Protein AF-A0A7X7W0U5-F1 (afdb_monomer)

Nearest PDB structures (foldseek):
  6jx6-assembly1_A  TM=2.818E-01  e=4.956E+00  Homo sapiens
  4tx5-assembly1_B  TM=3.034E-01  e=8.571E+00  Homo sapiens

Structure (mmCIF, N/CA/C/O backbone):
data_AF-A0A7X7W0U5-F1
#
_entry.id   AF-A0A7X7W0U5-F1
#
loop_
_atom_site.group_PDB
_atom_site.id
_atom_site.type_symbol
_atom_site.label_atom_id
_atom_site.label_alt_id
_atom_site.label_comp_id
_atom_site.label_asym_id
_atom_site.label_entity_id
_atom_site.label_seq_id
_atom_site.pdbx_PDB_ins_code
_atom_site.Cartn_x
_atom_site.Cartn_y
_atom_site.Cartn_z
_atom_site.occupancy
_atom_site.B_iso_or_equiv
_atom_site.auth_seq_id
_atom_site.auth_comp_id
_atom_site.auth_asym_id
_atom_site.auth_atom_id
_atom_site.pdbx_PDB_model_num
ATOM 1 N N . MET A 1 1 ? 9.378 -12.355 -33.499 1.00 47.34 1 MET A N 1
ATOM 2 C CA . MET A 1 1 ? 9.925 -11.064 -33.976 1.00 47.34 1 MET A CA 1
ATOM 3 C C . MET A 1 1 ? 11.230 -10.801 -33.246 1.00 47.34 1 MET A C 1
ATOM 5 O O . MET A 1 1 ? 11.267 -11.001 -32.040 1.00 47.34 1 MET A O 1
ATOM 9 N N . ILE A 1 2 ? 12.295 -10.398 -33.943 1.00 50.97 2 ILE A N 1
ATOM 10 C CA . ILE A 1 2 ? 13.496 -9.878 -33.275 1.00 50.97 2 ILE A CA 1
ATOM 11 C C . ILE A 1 2 ? 13.100 -8.538 -32.655 1.00 50.97 2 ILE A C 1
ATOM 13 O O . ILE A 1 2 ? 12.833 -7.578 -33.373 1.00 50.97 2 ILE A O 1
ATOM 17 N N . LEU A 1 3 ? 12.985 -8.501 -31.328 1.00 61.19 3 LEU A N 1
ATOM 18 C CA . LEU A 1 3 ? 12.80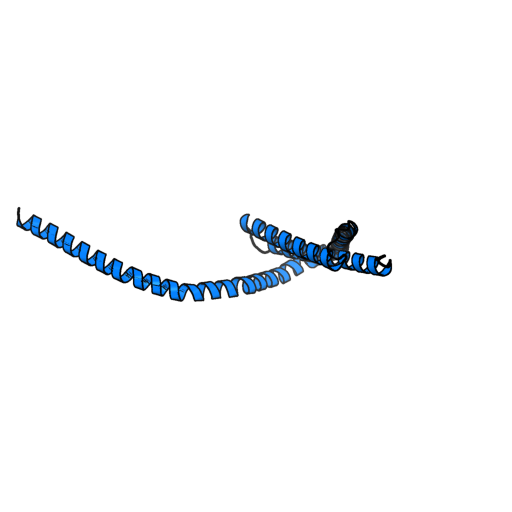3 -7.254 -30.594 1.00 61.19 3 LEU A CA 1
ATOM 19 C C . LEU A 1 3 ? 14.069 -6.419 -30.778 1.00 61.19 3 LEU A C 1
ATOM 21 O O . LEU A 1 3 ? 15.157 -6.866 -30.402 1.00 61.19 3 LEU A O 1
ATOM 25 N N . SER A 1 4 ? 13.911 -5.229 -31.360 1.00 75.56 4 SER A N 1
ATOM 26 C CA . SER A 1 4 ? 14.967 -4.219 -31.432 1.00 75.56 4 SER A CA 1
ATOM 27 C C . SER A 1 4 ? 15.579 -4.013 -30.045 1.00 75.56 4 SER A C 1
ATOM 29 O O . SER A 1 4 ? 14.867 -4.021 -29.039 1.00 75.56 4 SER A O 1
ATOM 31 N N . VAL A 1 5 ? 16.897 -3.811 -29.980 1.00 74.25 5 VAL A N 1
ATOM 32 C CA . VAL A 1 5 ? 17.613 -3.522 -28.725 1.00 74.25 5 VAL A CA 1
ATOM 33 C C . VAL A 1 5 ? 16.973 -2.334 -27.993 1.00 74.25 5 VAL A C 1
ATOM 35 O O . VAL A 1 5 ? 16.921 -2.322 -26.768 1.00 74.25 5 VAL A O 1
ATOM 38 N N . SER A 1 6 ? 16.408 -1.378 -28.734 1.00 76.25 6 SER A N 1
ATOM 39 C CA . SER A 1 6 ? 15.678 -0.237 -28.176 1.00 76.25 6 SER A CA 1
ATOM 40 C C . SER A 1 6 ? 14.436 -0.644 -27.375 1.00 76.25 6 SER A C 1
ATOM 42 O O . SER A 1 6 ? 14.233 -0.120 -26.284 1.00 76.25 6 SER A O 1
ATOM 44 N N . GLU A 1 7 ? 13.650 -1.609 -27.860 1.00 76.75 7 GLU A N 1
ATOM 45 C CA . GLU A 1 7 ? 12.456 -2.107 -27.155 1.00 76.75 7 GLU A CA 1
ATOM 46 C C . GLU A 1 7 ? 12.852 -2.829 -25.861 1.00 76.75 7 GLU A C 1
ATOM 48 O O . GLU A 1 7 ? 12.289 -2.580 -24.800 1.00 76.75 7 GLU A O 1
ATOM 53 N N . GLN A 1 8 ? 13.923 -3.630 -25.909 1.00 74.25 8 GLN A N 1
ATOM 54 C CA . GLN A 1 8 ? 14.424 -4.347 -24.731 1.00 74.25 8 GLN A CA 1
ATOM 55 C C . GLN A 1 8 ? 14.896 -3.399 -23.618 1.00 74.25 8 GLN A C 1
ATOM 57 O O . GLN A 1 8 ? 14.752 -3.704 -22.434 1.00 74.25 8 GLN A O 1
ATOM 62 N N . VAL A 1 9 ? 15.455 -2.241 -23.982 1.00 79.19 9 VAL A N 1
ATOM 63 C CA . VAL A 1 9 ? 15.865 -1.208 -23.020 1.00 79.19 9 VAL A CA 1
ATOM 64 C C . VAL A 1 9 ? 14.650 -0.522 -22.392 1.00 79.19 9 VAL A C 1
ATOM 66 O O . VAL A 1 9 ? 14.658 -0.268 -21.186 1.00 79.19 9 VAL A O 1
ATOM 69 N N . ILE A 1 10 ? 13.599 -0.251 -23.171 1.00 80.50 10 ILE A N 1
ATOM 70 C CA . ILE A 1 10 ? 12.348 0.334 -22.665 1.00 80.50 10 ILE A CA 1
ATOM 71 C C . ILE A 1 10 ? 11.669 -0.631 -21.688 1.00 80.50 10 ILE A C 1
ATOM 73 O O . ILE A 1 10 ? 11.306 -0.221 -20.583 1.00 80.50 10 ILE A O 1
ATOM 77 N N . ASP A 1 11 ? 11.590 -1.914 -22.034 1.00 77.75 11 ASP A N 1
ATOM 78 C CA . ASP A 1 11 ? 11.060 -2.962 -21.157 1.00 77.75 11 ASP A CA 1
ATOM 79 C C . ASP A 1 11 ? 11.852 -3.059 -19.849 1.00 77.75 11 ASP A C 1
ATOM 81 O O . ASP A 1 11 ? 11.284 -3.147 -18.757 1.00 77.75 11 ASP A O 1
ATOM 85 N N . PHE A 1 12 ? 13.182 -2.984 -19.933 1.00 79.88 12 PHE A N 1
ATOM 86 C CA . PHE A 1 12 ? 14.054 -3.003 -18.763 1.00 79.88 12 PHE A CA 1
ATOM 87 C C . PHE A 1 12 ? 13.851 -1.777 -17.858 1.00 79.88 12 PHE A C 1
ATOM 89 O O . PHE A 1 12 ? 13.795 -1.904 -16.630 1.00 79.88 12 PHE A O 1
ATOM 96 N N . LEU A 1 13 ? 13.693 -0.587 -18.439 1.00 81.81 13 LEU A N 1
ATOM 97 C CA . LEU A 1 13 ? 13.358 0.635 -17.704 1.00 81.81 13 LEU A CA 1
ATOM 98 C C . LEU A 1 13 ? 11.987 0.519 -17.029 1.00 81.81 13 LEU A C 1
ATOM 100 O O . LEU A 1 13 ? 11.839 0.915 -15.872 1.00 81.81 13 LEU A O 1
ATOM 104 N N . TRP A 1 14 ? 11.004 -0.078 -17.702 1.00 82.75 14 TRP A N 1
ATOM 105 C CA . TRP A 1 14 ? 9.670 -0.307 -17.148 1.00 82.75 14 TRP A CA 1
ATOM 106 C C . TRP A 1 14 ? 9.684 -1.320 -15.996 1.00 82.75 14 TRP A C 1
ATOM 108 O O . TRP A 1 14 ? 9.062 -1.103 -14.949 1.00 82.75 14 TRP A O 1
ATOM 118 N N . ALA A 1 15 ? 10.466 -2.393 -16.130 1.00 83.06 15 ALA A N 1
ATOM 119 C CA . ALA A 1 15 ? 10.731 -3.351 -15.059 1.00 83.06 15 ALA A CA 1
ATOM 120 C C . ALA A 1 15 ? 11.422 -2.683 -13.855 1.00 83.06 15 ALA A C 1
ATOM 122 O O . ALA A 1 15 ? 11.057 -2.914 -12.703 1.00 83.06 15 ALA A O 1
ATOM 123 N N . THR A 1 16 ? 12.369 -1.781 -14.112 1.00 83.94 16 THR A N 1
ATOM 124 C CA . THR A 1 16 ? 13.050 -1.005 -13.065 1.00 83.94 16 THR A CA 1
ATOM 125 C C . THR A 1 16 ? 12.086 -0.061 -12.345 1.00 83.94 16 THR A C 1
ATOM 127 O O . THR A 1 16 ? 12.043 -0.035 -11.113 1.00 83.94 16 THR A O 1
ATOM 130 N N . ALA A 1 17 ? 11.247 0.666 -13.087 1.00 85.06 17 ALA A N 1
ATOM 131 C CA . ALA A 1 17 ? 10.239 1.563 -12.526 1.00 85.06 17 ALA A CA 1
ATOM 132 C C . ALA A 1 17 ? 9.183 0.812 -11.698 1.00 85.06 17 ALA A C 1
ATOM 134 O O . ALA A 1 17 ? 8.797 1.265 -10.619 1.00 85.06 17 ALA A O 1
ATOM 135 N N . SER A 1 18 ? 8.747 -0.364 -12.154 1.00 84.81 18 SER A N 1
ATOM 136 C CA . SER A 1 18 ? 7.828 -1.214 -11.388 1.00 84.81 18 SER A CA 1
ATOM 137 C C . SER A 1 18 ? 8.475 -1.779 -10.117 1.00 84.81 18 SER A C 1
ATOM 139 O O . SER A 1 18 ? 7.833 -1.776 -9.067 1.00 84.81 18 SER A O 1
ATOM 141 N N . GLY A 1 19 ? 9.762 -2.140 -10.150 1.00 84.88 19 GLY A N 1
ATOM 142 C CA . GLY A 1 19 ? 10.544 -2.470 -8.951 1.00 84.88 19 GLY A CA 1
ATOM 143 C C . GLY A 1 19 ? 10.614 -1.331 -7.931 1.00 84.88 19 GLY A C 1
ATOM 144 O O . GLY A 1 19 ? 10.388 -1.543 -6.738 1.00 84.88 19 GLY A O 1
ATOM 145 N N . MET A 1 20 ? 10.848 -0.100 -8.397 1.00 83.81 20 MET A N 1
ATOM 146 C CA . MET A 1 20 ? 10.801 1.097 -7.548 1.00 83.81 20 MET A CA 1
ATOM 147 C C . MET A 1 20 ? 9.407 1.320 -6.948 1.00 83.81 20 MET A C 1
ATOM 149 O O . MET A 1 20 ? 9.296 1.655 -5.770 1.00 83.81 20 MET A O 1
ATOM 153 N N . ALA A 1 21 ? 8.339 1.103 -7.721 1.00 83.75 21 ALA A N 1
ATOM 154 C CA . ALA A 1 21 ? 6.966 1.221 -7.232 1.00 83.75 21 ALA A CA 1
ATOM 155 C C . ALA A 1 21 ? 6.655 0.187 -6.137 1.00 83.75 21 ALA A C 1
ATOM 157 O O . ALA A 1 21 ? 6.066 0.537 -5.114 1.00 83.75 21 ALA A O 1
ATOM 158 N N . ILE A 1 22 ? 7.098 -1.064 -6.304 1.00 85.25 22 ILE A N 1
ATOM 159 C CA . ILE A 1 22 ? 6.967 -2.110 -5.279 1.00 85.25 22 ILE A CA 1
ATOM 160 C C . ILE A 1 22 ? 7.730 -1.715 -4.008 1.00 85.25 22 ILE A C 1
ATOM 162 O O . ILE A 1 22 ? 7.184 -1.835 -2.912 1.00 85.25 22 ILE A O 1
ATOM 166 N N . ALA A 1 23 ? 8.955 -1.197 -4.135 1.00 83.00 23 ALA A N 1
ATOM 167 C CA . ALA A 1 23 ? 9.753 -0.743 -2.996 1.00 83.00 23 ALA A CA 1
ATOM 168 C C . ALA A 1 23 ? 9.114 0.453 -2.263 1.00 83.00 23 ALA A C 1
ATOM 170 O O . ALA A 1 23 ? 9.086 0.482 -1.032 1.00 83.00 23 ALA A O 1
ATOM 171 N N . PHE A 1 24 ? 8.518 1.392 -2.999 1.00 80.56 24 PHE A N 1
ATOM 172 C CA . PHE A 1 24 ? 7.743 2.492 -2.425 1.00 80.56 24 PHE A CA 1
ATOM 173 C C . PHE A 1 24 ? 6.507 1.993 -1.663 1.00 80.56 24 PHE A C 1
ATOM 175 O O . PHE A 1 24 ? 6.255 2.408 -0.530 1.00 80.56 24 PHE A O 1
ATOM 182 N N . ILE A 1 25 ? 5.751 1.061 -2.251 1.00 81.69 25 ILE A N 1
ATOM 183 C CA . ILE A 1 25 ? 4.592 0.439 -1.601 1.00 81.69 25 ILE A CA 1
ATOM 184 C C . ILE A 1 25 ? 5.032 -0.299 -0.334 1.00 81.69 25 ILE A C 1
ATOM 186 O O . ILE A 1 25 ? 4.405 -0.137 0.712 1.00 81.69 25 ILE A O 1
ATOM 190 N N . TYR A 1 26 ? 6.132 -1.050 -0.387 1.00 81.31 26 TYR A N 1
ATOM 191 C CA . TYR A 1 26 ? 6.698 -1.718 0.783 1.00 81.31 26 TYR A CA 1
ATOM 192 C C . TYR A 1 26 ? 6.996 -0.732 1.920 1.00 81.31 26 TYR A C 1
ATOM 194 O O . TYR A 1 26 ? 6.640 -0.994 3.071 1.00 81.31 26 TYR A O 1
ATOM 202 N N . ASP A 1 27 ? 7.576 0.429 1.611 1.00 76.38 27 ASP A N 1
ATOM 203 C CA . ASP A 1 27 ? 7.823 1.474 2.604 1.00 76.38 27 ASP A CA 1
ATOM 204 C C . ASP A 1 27 ? 6.519 2.002 3.215 1.00 76.38 27 ASP A C 1
ATOM 206 O O . ASP A 1 27 ? 6.433 2.131 4.439 1.00 76.38 27 ASP A O 1
ATOM 210 N N . LEU A 1 28 ? 5.466 2.220 2.413 1.00 74.62 28 LEU A N 1
ATOM 211 C CA . LEU A 1 28 ? 4.141 2.573 2.937 1.00 74.62 28 LEU A CA 1
ATOM 212 C C . LEU A 1 28 ? 3.677 1.528 3.958 1.00 74.62 28 LEU A C 1
ATOM 214 O O . LEU A 1 28 ? 3.392 1.887 5.103 1.00 74.62 28 LEU A O 1
ATOM 218 N N . PHE A 1 29 ? 3.664 0.244 3.590 1.00 75.06 29 PHE A N 1
ATOM 219 C CA . PHE A 1 29 ? 3.262 -0.856 4.477 1.00 75.06 29 PHE A CA 1
ATOM 220 C C . PHE A 1 29 ? 4.124 -0.935 5.747 1.00 75.06 29 PHE A C 1
ATOM 222 O O . PHE A 1 29 ? 3.598 -1.104 6.853 1.00 75.06 29 PHE A O 1
ATOM 229 N N . ARG A 1 30 ? 5.439 -0.732 5.630 1.00 73.19 30 ARG A N 1
ATOM 230 C CA . ARG A 1 30 ? 6.367 -0.681 6.768 1.00 73.19 30 ARG A CA 1
ATOM 231 C C . ARG A 1 30 ? 6.009 0.438 7.743 1.00 73.19 30 ARG A C 1
ATOM 233 O O . ARG A 1 30 ? 6.093 0.250 8.959 1.00 73.19 30 ARG A O 1
ATOM 240 N N . ILE A 1 31 ? 5.603 1.599 7.237 1.00 67.50 31 ILE A N 1
ATOM 241 C CA . ILE A 1 31 ? 5.198 2.730 8.074 1.00 67.50 31 ILE A CA 1
ATOM 242 C C . ILE A 1 31 ? 3.796 2.500 8.662 1.00 67.50 31 ILE A C 1
ATOM 244 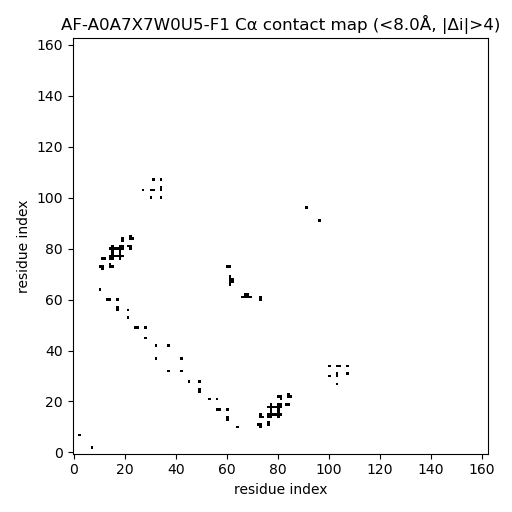O O . ILE A 1 31 ? 3.590 2.792 9.840 1.00 67.50 31 ILE A O 1
ATOM 248 N N . PHE A 1 32 ? 2.858 1.907 7.912 1.00 66.88 32 PHE A N 1
ATOM 249 C CA . PHE A 1 32 ? 1.549 1.471 8.428 1.00 66.88 32 PHE A CA 1
ATOM 250 C C . PHE A 1 32 ? 1.704 0.551 9.648 1.00 66.88 32 PHE A C 1
ATOM 252 O O . PHE A 1 32 ? 1.022 0.749 10.657 1.00 66.88 32 PHE A O 1
ATOM 259 N N . ARG A 1 33 ? 2.660 -0.384 9.599 1.00 70.12 33 ARG A N 1
ATOM 260 C CA . ARG A 1 33 ? 2.995 -1.290 10.708 1.00 70.12 33 ARG A CA 1
ATOM 261 C C . ARG A 1 33 ? 3.505 -0.564 11.955 1.00 70.12 33 ARG A C 1
ATOM 263 O O . ARG A 1 33 ? 3.228 -1.003 13.065 1.00 70.12 33 ARG A O 1
ATOM 270 N N . LYS A 1 34 ? 4.230 0.549 11.791 1.00 66.50 34 LYS A N 1
ATOM 271 C CA . LYS A 1 34 ? 4.677 1.403 12.909 1.00 66.50 34 LYS A CA 1
ATOM 272 C C . LYS A 1 34 ? 3.564 2.309 13.448 1.00 66.50 34 LYS A C 1
ATOM 274 O O . LYS A 1 34 ? 3.558 2.614 14.636 1.00 66.50 34 LYS A O 1
ATOM 279 N N . ALA A 1 35 ? 2.661 2.775 12.583 1.00 64.69 35 ALA A N 1
ATOM 280 C CA . ALA A 1 35 ? 1.614 3.736 12.932 1.00 64.69 35 ALA A CA 1
ATOM 281 C C . ALA A 1 35 ? 0.429 3.093 13.667 1.00 64.69 35 ALA A C 1
ATOM 283 O O . ALA A 1 35 ? -0.139 3.693 14.580 1.00 64.69 35 ALA A O 1
ATOM 284 N N . VAL A 1 36 ? 0.046 1.877 13.282 1.00 62.22 36 VAL A N 1
ATOM 285 C CA . VAL A 1 36 ? -0.985 1.110 13.980 1.00 62.22 36 VAL A CA 1
ATOM 286 C C . VAL A 1 36 ? -0.287 0.324 15.091 1.00 62.22 36 VAL A C 1
ATOM 288 O O . VAL A 1 36 ? 0.604 -0.474 14.809 1.00 62.22 36 VAL A O 1
ATOM 291 N N . LYS A 1 37 ? -0.661 0.528 16.363 1.00 54.34 37 LYS A N 1
ATOM 292 C CA . LYS A 1 37 ? -0.280 -0.392 17.452 1.00 54.34 37 LYS A CA 1
ATOM 293 C C . LYS A 1 37 ? -0.907 -1.751 17.131 1.00 54.34 37 LYS A C 1
ATOM 295 O O . LYS A 1 37 ? -2.090 -1.965 17.375 1.00 54.34 37 LYS A O 1
ATOM 300 N N . THR A 1 38 ? -0.145 -2.607 16.464 1.00 54.69 38 THR A N 1
ATOM 301 C CA . THR A 1 38 ? -0.682 -3.748 15.723 1.00 54.69 38 THR A CA 1
ATOM 302 C C . THR A 1 38 ? -0.502 -5.035 16.524 1.00 54.69 38 THR A C 1
ATOM 304 O O . THR A 1 38 ? 0.625 -5.438 16.790 1.00 54.69 38 THR A O 1
ATOM 307 N N . GLY A 1 39 ? -1.603 -5.698 16.893 1.00 66.06 39 GLY A N 1
ATOM 308 C CA . GLY A 1 39 ? -1.576 -7.112 17.289 1.00 66.06 39 GLY A CA 1
ATOM 309 C C . GLY A 1 39 ? -1.290 -8.009 16.075 1.00 66.06 39 GLY A C 1
ATOM 310 O O . GLY A 1 39 ? -1.594 -7.619 14.950 1.00 66.06 39 GLY A O 1
ATOM 311 N N . SER A 1 40 ? -0.723 -9.202 16.292 1.00 69.00 40 SER A N 1
ATOM 312 C CA . SER A 1 40 ? -0.197 -10.120 15.253 1.00 69.00 40 SER A CA 1
ATOM 313 C C . SER A 1 40 ? -1.075 -10.267 13.988 1.00 69.00 40 SER A C 1
ATOM 315 O O . SER A 1 40 ? -0.562 -10.264 12.871 1.00 69.00 40 SER A O 1
ATOM 317 N N . ILE A 1 41 ? -2.404 -10.268 14.139 1.00 75.06 41 ILE A N 1
ATOM 318 C CA . ILE A 1 41 ? -3.379 -10.410 13.043 1.00 75.06 41 ILE A CA 1
ATOM 319 C C . ILE A 1 41 ? -3.277 -9.291 11.997 1.00 75.06 41 ILE A C 1
ATOM 321 O O . ILE A 1 41 ? -3.360 -9.555 10.800 1.00 75.06 41 ILE A O 1
ATOM 325 N N . ALA A 1 42 ? -3.094 -8.034 12.404 1.00 75.12 42 ALA A N 1
ATOM 326 C CA . ALA A 1 42 ? -3.071 -6.943 11.429 1.00 75.12 42 ALA A CA 1
ATOM 327 C C . ALA A 1 42 ? -1.733 -6.860 10.671 1.00 75.12 42 ALA A C 1
ATOM 329 O O . ALA A 1 42 ? -1.724 -6.372 9.544 1.00 75.12 42 ALA A O 1
ATOM 330 N N . VAL A 1 43 ? -0.639 -7.412 11.217 1.00 79.19 43 VAL A N 1
ATOM 331 C CA . VAL A 1 43 ? 0.598 -7.627 10.442 1.00 79.19 43 VAL A CA 1
ATOM 332 C C . VAL A 1 43 ? 0.353 -8.667 9.351 1.00 79.19 43 VAL A C 1
ATOM 334 O O . VAL A 1 43 ? 0.708 -8.433 8.201 1.00 79.19 43 VAL A O 1
ATOM 337 N N . PHE A 1 44 ? -0.317 -9.769 9.692 1.00 80.31 44 PHE A N 1
ATOM 338 C CA . PHE A 1 44 ? -0.622 -10.843 8.748 1.00 80.31 44 PHE A CA 1
ATOM 339 C C . PHE A 1 44 ? -1.503 -10.371 7.580 1.00 80.31 44 PHE A C 1
ATOM 341 O O . PHE A 1 44 ? -1.192 -10.631 6.420 1.00 80.31 44 PHE A O 1
ATOM 348 N N . VAL A 1 45 ? -2.565 -9.607 7.864 1.00 81.94 45 VAL A N 1
ATOM 349 C CA . VAL A 1 45 ? -3.422 -9.023 6.813 1.00 81.94 45 VAL A CA 1
ATOM 350 C C . VAL A 1 45 ? -2.634 -8.059 5.921 1.00 81.94 45 VAL A C 1
ATOM 352 O O . VAL A 1 45 ? -2.803 -8.071 4.702 1.00 81.94 45 VAL A O 1
ATOM 355 N N . GLN A 1 46 ? -1.763 -7.236 6.510 1.00 80.06 46 GLN A N 1
ATOM 356 C CA . GLN A 1 46 ? -0.905 -6.321 5.754 1.00 80.06 46 GLN A CA 1
ATOM 357 C C . GLN A 1 46 ? 0.063 -7.067 4.834 1.00 80.06 46 GLN A C 1
ATOM 359 O O . GLN A 1 46 ? 0.214 -6.657 3.687 1.00 80.06 46 GLN A O 1
ATOM 364 N N . ASP A 1 47 ? 0.677 -8.157 5.302 1.00 83.44 47 ASP A N 1
ATOM 365 C CA . ASP A 1 47 ? 1.564 -8.973 4.471 1.00 83.44 47 ASP A CA 1
ATOM 366 C C . ASP A 1 47 ? 0.794 -9.572 3.292 1.00 83.44 47 ASP A C 1
ATOM 368 O O . ASP A 1 47 ? 1.221 -9.402 2.153 1.00 83.44 47 ASP A O 1
ATOM 372 N N . ILE A 1 48 ? -0.379 -10.178 3.517 1.00 85.06 48 ILE A N 1
ATOM 373 C CA . ILE A 1 48 ? -1.200 -10.725 2.421 1.00 85.06 48 ILE A CA 1
ATOM 374 C C . ILE A 1 48 ? -1.543 -9.645 1.388 1.00 85.06 48 ILE A C 1
ATOM 376 O O . ILE A 1 48 ? -1.414 -9.880 0.187 1.00 85.06 48 ILE A O 1
ATOM 380 N N . MET A 1 49 ? -1.949 -8.452 1.831 1.00 85.00 49 MET A N 1
ATOM 381 C CA . MET A 1 49 ? -2.244 -7.347 0.915 1.00 85.00 49 MET A CA 1
ATOM 382 C C . MET A 1 49 ? -1.011 -6.890 0.133 1.00 85.00 49 MET A C 1
ATOM 384 O O . MET A 1 49 ? -1.115 -6.650 -1.069 1.00 85.00 49 MET A O 1
ATOM 388 N N . PHE A 1 50 ? 0.145 -6.778 0.789 1.00 85.00 50 PHE A N 1
ATOM 389 C CA . PHE A 1 50 ? 1.395 -6.414 0.130 1.00 85.00 50 PHE A CA 1
ATOM 390 C C . PHE A 1 50 ? 1.777 -7.441 -0.938 1.00 85.00 50 PHE A C 1
ATOM 392 O O . PHE A 1 50 ? 2.027 -7.060 -2.080 1.00 85.00 50 PHE A O 1
ATOM 399 N N . TRP A 1 51 ? 1.764 -8.730 -0.592 1.00 88.12 51 TRP A N 1
ATOM 400 C CA . TRP A 1 51 ? 2.081 -9.811 -1.523 1.00 88.12 51 TRP A CA 1
ATOM 401 C C . TRP A 1 51 ? 1.124 -9.826 -2.717 1.00 88.12 51 TRP A C 1
ATOM 403 O O . TRP A 1 51 ? 1.579 -9.953 -3.850 1.00 88.12 51 TRP A O 1
ATOM 413 N N . LEU A 1 52 ? -0.176 -9.598 -2.498 1.00 89.25 52 LEU A N 1
ATOM 414 C CA . LEU A 1 52 ? -1.156 -9.492 -3.580 1.00 89.25 52 LEU A CA 1
ATOM 415 C C . LEU A 1 52 ? -0.826 -8.332 -4.533 1.00 89.25 52 LEU A C 1
ATOM 417 O O . LEU A 1 52 ? -0.790 -8.518 -5.747 1.00 89.25 52 LEU A O 1
ATOM 421 N N . ILE A 1 53 ? -0.557 -7.140 -3.993 1.00 85.25 53 ILE A N 1
ATOM 422 C CA . ILE A 1 53 ? -0.233 -5.951 -4.793 1.00 85.25 53 ILE A CA 1
ATOM 423 C C . ILE A 1 53 ? 1.080 -6.153 -5.555 1.00 85.25 53 ILE A C 1
ATOM 425 O O . ILE A 1 53 ? 1.144 -5.861 -6.748 1.00 85.25 53 ILE A O 1
ATOM 429 N N . ALA A 1 54 ? 2.111 -6.684 -4.895 1.00 84.19 54 ALA A N 1
ATOM 430 C CA . ALA A 1 54 ? 3.397 -6.978 -5.517 1.00 84.19 54 ALA A CA 1
ATOM 431 C C . ALA A 1 54 ? 3.248 -7.996 -6.659 1.00 84.19 54 ALA A C 1
ATOM 433 O O . ALA A 1 54 ? 3.789 -7.775 -7.742 1.00 84.19 54 ALA A O 1
ATOM 434 N N . CYS A 1 55 ? 2.457 -9.056 -6.459 1.00 87.81 55 CYS A N 1
ATOM 435 C CA . CYS A 1 55 ? 2.133 -10.025 -7.504 1.00 87.81 55 CYS A CA 1
ATOM 436 C C . CYS A 1 55 ? 1.409 -9.375 -8.682 1.00 87.81 55 CYS A C 1
ATOM 438 O O . CYS A 1 55 ? 1.794 -9.616 -9.820 1.00 87.81 55 CYS A O 1
ATOM 440 N N . VAL A 1 56 ? 0.404 -8.529 -8.438 1.00 86.94 56 VAL A N 1
ATOM 441 C CA . VAL A 1 56 ? -0.328 -7.834 -9.509 1.00 86.94 56 VAL A CA 1
ATOM 442 C C . VAL A 1 56 ? 0.597 -6.916 -10.305 1.00 86.94 56 VAL A C 1
ATOM 444 O O . VAL A 1 56 ? 0.566 -6.947 -11.531 1.00 86.94 56 VAL A O 1
ATOM 447 N N . ILE A 1 57 ? 1.451 -6.135 -9.639 1.00 83.62 57 ILE A N 1
ATOM 448 C CA . ILE A 1 57 ? 2.407 -5.250 -10.320 1.00 83.62 57 ILE A CA 1
ATOM 449 C C . ILE A 1 57 ? 3.384 -6.069 -11.165 1.00 83.62 57 ILE A C 1
ATOM 451 O O . ILE A 1 57 ? 3.566 -5.766 -12.341 1.00 83.62 57 ILE A O 1
ATOM 455 N N . MET A 1 58 ? 3.958 -7.135 -10.601 1.00 81.81 58 MET A N 1
ATOM 456 C CA . MET A 1 58 ? 4.845 -8.037 -11.339 1.00 81.81 58 MET A CA 1
ATOM 457 C C . MET A 1 58 ? 4.142 -8.671 -12.539 1.00 81.81 58 MET A C 1
ATOM 459 O O . MET A 1 58 ? 4.708 -8.720 -13.627 1.00 81.81 58 MET A O 1
ATOM 463 N N . PHE A 1 59 ? 2.896 -9.108 -12.368 1.00 83.06 59 PHE A N 1
ATOM 464 C CA . PHE A 1 59 ? 2.109 -9.719 -13.433 1.00 83.06 59 PHE A CA 1
ATOM 465 C C . PHE A 1 59 ? 1.811 -8.728 -14.564 1.00 83.06 59 PHE A C 1
ATOM 467 O O . PHE A 1 59 ? 1.971 -9.069 -15.732 1.00 83.06 59 PHE A O 1
ATOM 474 N N . ILE A 1 60 ? 1.454 -7.481 -14.235 1.00 81.50 60 ILE A N 1
ATOM 475 C CA . ILE A 1 60 ? 1.258 -6.406 -15.219 1.00 81.50 60 ILE A CA 1
ATOM 476 C C . ILE A 1 60 ? 2.561 -6.117 -15.970 1.00 81.50 60 ILE A C 1
ATOM 478 O O . ILE A 1 60 ? 2.532 -5.974 -17.192 1.00 81.50 60 ILE A O 1
ATOM 482 N N . SER A 1 61 ? 3.696 -6.052 -15.270 1.00 75.69 61 SER A N 1
ATOM 483 C CA . SER A 1 61 ? 5.002 -5.831 -15.898 1.00 75.69 61 SER A CA 1
ATOM 484 C C . SER A 1 61 ? 5.362 -6.953 -16.874 1.00 75.69 61 SER A C 1
ATOM 486 O O . SER A 1 61 ? 5.786 -6.668 -17.992 1.00 75.69 61 SER A O 1
ATOM 488 N N . ILE A 1 62 ? 5.128 -8.214 -16.496 1.00 77.00 62 ILE A N 1
ATOM 489 C CA . ILE A 1 62 ? 5.362 -9.383 -17.361 1.00 77.00 62 ILE A CA 1
ATOM 490 C C . ILE A 1 62 ? 4.427 -9.361 -18.577 1.00 77.00 62 ILE A C 1
ATOM 492 O O . ILE A 1 62 ? 4.882 -9.548 -19.705 1.00 77.00 62 ILE A O 1
ATOM 496 N N . TYR A 1 63 ? 3.138 -9.081 -18.367 1.00 76.88 63 TYR A N 1
ATOM 497 C CA . TYR A 1 63 ? 2.149 -9.021 -19.444 1.00 76.88 63 TYR A CA 1
ATOM 498 C C . TYR A 1 63 ? 2.466 -7.916 -20.461 1.00 76.88 63 TYR A C 1
ATOM 500 O O . TYR A 1 63 ? 2.306 -8.114 -21.659 1.00 76.88 63 TYR A O 1
ATOM 508 N N . ARG A 1 64 ? 2.936 -6.751 -19.997 1.00 69.12 64 ARG A N 1
ATOM 509 C CA . ARG A 1 64 ? 3.231 -5.597 -20.860 1.00 69.12 64 ARG A CA 1
ATOM 510 C C . ARG A 1 64 ? 4.520 -5.728 -21.664 1.00 69.12 64 ARG A C 1
ATOM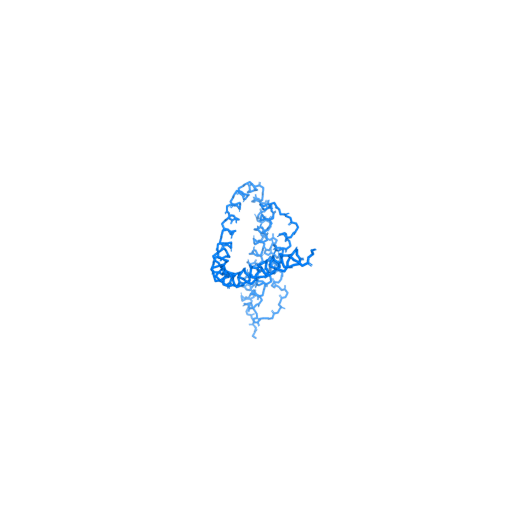 512 O O . ARG A 1 64 ? 4.557 -5.189 -22.760 1.00 69.12 64 ARG A O 1
ATOM 519 N N . CYS A 1 65 ? 5.555 -6.373 -21.127 1.00 63.06 65 CYS A N 1
ATOM 520 C CA . CYS A 1 65 ? 6.865 -6.394 -21.784 1.00 63.06 65 CYS A CA 1
ATOM 521 C C . CYS A 1 65 ? 6.995 -7.464 -22.871 1.00 63.06 65 CYS A C 1
ATOM 523 O O . CYS A 1 65 ? 7.841 -7.320 -23.739 1.00 63.06 65 CYS A O 1
ATOM 525 N N . ASN A 1 66 ? 6.276 -8.590 -22.810 1.00 61.38 66 ASN A N 1
ATOM 526 C CA . ASN A 1 66 ? 6.619 -9.727 -23.682 1.00 61.38 66 ASN A CA 1
ATOM 527 C C . ASN A 1 66 ? 5.443 -10.674 -23.992 1.00 61.38 66 ASN A C 1
ATOM 529 O O . ASN A 1 66 ? 5.655 -11.876 -24.120 1.00 61.38 66 ASN A O 1
ATOM 533 N N . ASP A 1 67 ? 4.201 -10.178 -24.058 1.00 63.56 67 ASP A N 1
ATOM 534 C CA . ASP A 1 67 ? 3.003 -11.017 -24.290 1.00 63.56 67 ASP A CA 1
ATOM 535 C C . ASP A 1 67 ? 2.857 -12.190 -23.285 1.00 63.56 67 ASP A C 1
ATOM 537 O O . ASP A 1 67 ? 2.177 -13.181 -23.545 1.00 63.56 67 ASP A O 1
ATOM 541 N N . GLY A 1 68 ? 3.486 -12.086 -22.106 1.00 57.16 68 GLY A N 1
ATOM 542 C CA . GLY A 1 68 ? 3.477 -13.126 -21.072 1.00 57.16 68 GLY A CA 1
ATOM 543 C C . GLY A 1 68 ? 4.703 -14.051 -21.029 1.00 57.16 68 GLY A C 1
ATOM 544 O O . GLY A 1 68 ? 4.747 -14.919 -20.157 1.00 57.16 68 GLY A O 1
ATOM 545 N N . GLU A 1 69 ? 5.723 -13.876 -21.881 1.00 62.97 69 GLU A N 1
ATOM 546 C CA . GLU A 1 69 ? 6.978 -14.629 -21.741 1.00 62.97 69 GLU A CA 1
ATOM 547 C C . GLU A 1 69 ? 7.816 -14.136 -20.548 1.00 62.97 69 GLU A C 1
ATOM 549 O O . GLU A 1 69 ? 8.269 -12.990 -20.470 1.00 62.97 69 GLU A O 1
ATOM 554 N N . LEU A 1 70 ? 8.053 -15.045 -19.599 1.00 61.91 70 LEU A N 1
ATOM 555 C CA . LEU A 1 70 ? 8.868 -14.809 -18.409 1.00 61.91 70 LEU A CA 1
ATOM 556 C C . LEU A 1 70 ? 10.352 -14.681 -18.776 1.00 61.91 70 LEU A C 1
ATOM 558 O O . LEU A 1 70 ? 11.072 -15.668 -18.912 1.00 61.91 70 LEU A O 1
ATOM 562 N N . ARG A 1 71 ? 10.835 -13.441 -18.866 1.00 70.75 71 ARG A N 1
ATOM 563 C CA . ARG A 1 71 ? 12.264 -13.127 -18.985 1.00 70.75 71 ARG A CA 1
ATOM 564 C C . ARG A 1 71 ? 12.883 -12.774 -17.646 1.00 70.75 71 ARG A C 1
ATOM 566 O O . ARG A 1 71 ? 12.435 -11.859 -16.959 1.00 70.75 71 ARG A O 1
ATOM 573 N N . GLY A 1 72 ? 13.997 -13.434 -17.326 1.00 66.62 72 GLY A N 1
ATOM 574 C CA . GLY A 1 72 ? 14.763 -13.191 -16.097 1.00 66.62 72 GLY A CA 1
ATOM 575 C C . GLY A 1 72 ? 15.210 -11.734 -15.911 1.00 66.62 72 GLY A C 1
ATOM 576 O O . GLY A 1 72 ? 15.337 -11.261 -14.784 1.00 66.62 72 GLY A O 1
ATOM 577 N N . PHE A 1 73 ? 15.383 -10.981 -16.998 1.00 69.88 73 PHE A N 1
ATOM 578 C CA . PHE A 1 73 ? 15.796 -9.579 -16.934 1.00 69.88 73 PHE A CA 1
ATOM 579 C C . PHE A 1 73 ? 14.717 -8.630 -16.403 1.00 69.88 73 PHE A C 1
ATOM 581 O O . PHE A 1 73 ? 15.078 -7.587 -15.863 1.00 69.88 73 PHE A O 1
ATOM 588 N N . LEU A 1 74 ? 13.428 -9.001 -16.436 1.00 70.44 74 LEU A N 1
ATOM 589 C CA . LEU A 1 74 ? 12.396 -8.244 -15.716 1.00 70.44 74 LEU A CA 1
ATOM 590 C C . LEU A 1 74 ? 12.576 -8.345 -14.198 1.00 70.44 74 LEU A C 1
ATOM 592 O O . LEU A 1 74 ? 12.449 -7.347 -13.494 1.00 70.44 74 LEU A O 1
ATOM 596 N N . PHE A 1 75 ? 12.914 -9.531 -13.688 1.00 75.25 75 PHE A N 1
ATOM 597 C CA . PHE A 1 75 ? 13.181 -9.721 -12.261 1.00 75.25 75 PHE A CA 1
ATOM 598 C C . PHE A 1 75 ? 14.446 -8.983 -11.828 1.00 75.25 75 PHE A C 1
ATOM 600 O O . PHE A 1 75 ? 14.453 -8.353 -10.773 1.00 75.25 75 PHE A O 1
ATOM 607 N N . LEU A 1 76 ? 15.494 -9.009 -12.658 1.00 78.25 76 LEU A N 1
ATOM 608 C CA . LEU A 1 76 ? 16.707 -8.224 -12.421 1.00 78.25 76 LEU A CA 1
ATOM 609 C C . LEU A 1 76 ? 16.420 -6.722 -12.440 1.00 78.25 76 LEU A C 1
ATOM 611 O O . LEU A 1 76 ? 16.894 -6.026 -11.551 1.00 78.25 76 LEU A O 1
ATOM 615 N N . GLY A 1 77 ? 15.617 -6.231 -13.388 1.00 77.62 77 GLY A N 1
ATOM 616 C CA . GLY A 1 77 ? 15.180 -4.834 -13.430 1.00 77.62 77 GLY A CA 1
ATOM 617 C C . GLY A 1 77 ? 14.400 -4.445 -12.175 1.00 77.62 77 GLY A C 1
ATOM 618 O O . GLY A 1 77 ? 14.738 -3.459 -11.525 1.00 77.62 77 GLY A O 1
ATOM 619 N N . ALA A 1 78 ? 13.427 -5.258 -11.758 1.00 81.00 78 ALA A N 1
ATOM 620 C CA . ALA A 1 78 ? 12.655 -5.007 -10.543 1.00 81.00 78 ALA A CA 1
ATOM 621 C C . ALA A 1 78 ? 13.533 -5.009 -9.277 1.00 81.00 78 ALA A C 1
ATOM 623 O O . ALA A 1 78 ? 13.395 -4.137 -8.416 1.00 81.00 78 ALA A O 1
ATOM 624 N N . PHE A 1 79 ? 14.475 -5.951 -9.181 1.00 81.94 79 PHE A N 1
ATOM 625 C CA . PHE A 1 79 ? 15.445 -6.014 -8.090 1.00 81.94 79 PHE A CA 1
ATOM 626 C C . PHE A 1 79 ? 16.368 -4.792 -8.084 1.00 81.94 79 PHE A C 1
ATOM 628 O O . PHE A 1 79 ? 16.544 -4.154 -7.046 1.00 81.94 79 PHE A O 1
ATOM 635 N N . LEU A 1 80 ? 16.903 -4.414 -9.247 1.00 84.12 80 LEU A N 1
ATOM 636 C CA . LEU A 1 80 ? 17.750 -3.237 -9.404 1.00 84.12 80 LEU A CA 1
ATOM 637 C C . LEU A 1 80 ? 16.988 -1.959 -9.035 1.00 84.12 80 LEU A C 1
ATOM 639 O O . LEU A 1 80 ? 17.513 -1.124 -8.307 1.00 84.12 80 LEU A O 1
ATOM 643 N N . GLY A 1 81 ? 15.731 -1.832 -9.464 1.00 81.50 81 GLY A N 1
ATOM 644 C CA . GLY A 1 81 ? 14.844 -0.728 -9.106 1.00 81.50 81 GLY A CA 1
ATOM 645 C C . GLY A 1 81 ? 14.593 -0.639 -7.602 1.00 81.50 81 GLY A C 1
ATOM 646 O O . GLY A 1 81 ? 14.661 0.448 -7.030 1.00 81.50 81 GLY A O 1
ATOM 647 N N . ALA A 1 82 ? 14.382 -1.773 -6.932 1.00 79.00 82 ALA A N 1
ATOM 648 C CA . ALA A 1 82 ? 14.244 -1.809 -5.479 1.00 79.00 82 ALA A CA 1
ATOM 649 C C . ALA A 1 82 ? 15.540 -1.388 -4.760 1.00 79.00 82 ALA A C 1
ATOM 651 O O . ALA A 1 82 ? 15.492 -0.600 -3.814 1.00 79.00 82 ALA A O 1
ATOM 652 N N . VAL A 1 83 ? 16.705 -1.849 -5.227 1.00 80.31 83 VAL A N 1
ATOM 653 C CA . VAL A 1 83 ? 18.014 -1.450 -4.678 1.00 80.31 83 VAL A CA 1
ATOM 654 C C . VAL A 1 83 ? 18.270 0.042 -4.897 1.00 80.31 83 VAL A C 1
ATOM 656 O O . VAL A 1 83 ? 18.630 0.744 -3.951 1.00 80.31 83 VAL A O 1
ATOM 659 N N . LEU A 1 84 ? 18.026 0.553 -6.107 1.00 80.38 84 LEU A N 1
ATOM 660 C CA . LEU A 1 84 ? 18.152 1.974 -6.436 1.00 80.38 84 LEU A CA 1
ATOM 661 C C . LEU A 1 84 ? 17.237 2.833 -5.565 1.00 80.38 84 LEU A C 1
ATOM 663 O O . LEU A 1 84 ? 17.674 3.867 -5.063 1.00 80.38 84 LEU A O 1
ATOM 667 N N . TYR A 1 85 ? 16.002 2.387 -5.327 1.00 79.62 85 TYR A N 1
ATOM 668 C CA . TYR A 1 85 ? 15.084 3.053 -4.410 1.00 79.62 85 TYR A CA 1
ATOM 669 C C . TYR A 1 85 ? 15.679 3.134 -2.998 1.00 79.62 85 TYR A C 1
ATOM 671 O O . TYR A 1 85 ? 15.776 4.225 -2.443 1.00 79.62 85 TYR A O 1
ATOM 679 N N . VAL A 1 86 ? 16.156 2.019 -2.433 1.00 69.06 86 VAL A N 1
ATOM 680 C CA . VAL A 1 86 ? 16.743 1.996 -1.079 1.00 69.06 86 VAL A CA 1
ATOM 681 C C . VAL A 1 86 ? 17.998 2.873 -0.984 1.00 69.06 86 VAL A C 1
ATOM 683 O O . VAL A 1 86 ? 18.172 3.594 0.001 1.00 69.06 86 VAL A O 1
ATOM 686 N N . MET A 1 87 ? 18.856 2.867 -2.007 1.00 69.56 87 MET A N 1
ATOM 687 C CA . MET A 1 87 ? 20.060 3.703 -2.052 1.00 69.56 87 MET A CA 1
ATOM 688 C C . MET A 1 87 ? 19.727 5.195 -2.159 1.00 69.56 87 MET A C 1
ATOM 690 O O . MET A 1 87 ? 20.311 6.003 -1.435 1.00 69.56 87 MET A O 1
ATOM 694 N N . LEU A 1 88 ? 18.767 5.568 -3.009 1.00 68.69 88 LEU A N 1
ATOM 695 C CA . LEU A 1 88 ? 18.331 6.956 -3.185 1.00 68.69 88 LEU A CA 1
ATOM 696 C C . LEU A 1 88 ? 17.619 7.482 -1.931 1.00 68.69 88 LEU A C 1
ATOM 698 O O . LEU A 1 88 ? 17.818 8.627 -1.523 1.00 68.69 88 LEU A O 1
ATOM 702 N N . PHE A 1 89 ? 16.834 6.626 -1.276 1.00 62.84 89 PHE A N 1
ATOM 703 C CA . PHE A 1 89 ? 16.080 6.977 -0.078 1.00 62.84 89 PHE A CA 1
ATOM 704 C C . PHE A 1 89 ? 16.908 6.899 1.214 1.00 62.84 89 PHE A C 1
ATOM 706 O O . PHE A 1 89 ? 16.472 7.423 2.233 1.00 62.84 89 PHE A O 1
ATOM 713 N N . SER A 1 90 ? 18.126 6.345 1.192 1.00 57.12 90 SER A N 1
ATOM 714 C CA . SER A 1 90 ? 19.039 6.257 2.349 1.00 57.12 90 SER A CA 1
ATOM 715 C C . SER A 1 90 ? 19.221 7.597 3.087 1.00 57.12 90 SER A C 1
ATOM 717 O O . SER A 1 90 ? 19.173 7.656 4.317 1.00 57.12 90 SER A O 1
ATOM 719 N N . ARG A 1 91 ? 19.320 8.713 2.348 1.00 55.59 91 ARG A N 1
ATOM 720 C CA . ARG A 1 91 ? 19.399 10.063 2.940 1.00 55.59 91 ARG A CA 1
ATOM 721 C C . ARG A 1 91 ? 18.049 10.599 3.424 1.00 55.59 91 ARG A C 1
ATOM 723 O O . ARG A 1 91 ? 18.006 11.301 4.433 1.00 55.59 91 ARG A O 1
ATOM 730 N N . ALA A 1 92 ? 16.954 10.239 2.754 1.00 56.34 92 ALA A N 1
ATOM 731 C CA . ALA A 1 92 ? 15.603 10.581 3.192 1.00 56.34 92 ALA A CA 1
ATOM 732 C C . ALA A 1 92 ? 15.248 9.857 4.503 1.00 56.34 92 ALA A C 1
ATOM 734 O O . ALA A 1 92 ? 14.706 10.467 5.413 1.00 56.34 92 ALA A O 1
ATOM 735 N N . VAL A 1 93 ? 15.649 8.598 4.688 1.00 55.12 93 VAL A N 1
ATOM 736 C CA . VAL A 1 93 ? 15.374 7.827 5.915 1.00 55.12 93 VAL A CA 1
ATOM 737 C C . VAL A 1 93 ? 15.860 8.547 7.186 1.00 55.12 93 VAL A C 1
ATOM 739 O O . VAL A 1 93 ? 15.137 8.566 8.187 1.00 55.12 93 VAL A O 1
ATOM 742 N N . MET A 1 94 ? 17.030 9.195 7.152 1.00 56.19 94 MET A N 1
ATOM 743 C CA . MET A 1 94 ? 17.587 9.881 8.327 1.00 56.19 94 MET A CA 1
ATOM 744 C C . MET A 1 94 ? 16.861 11.190 8.684 1.00 56.19 94 MET A C 1
ATOM 746 O O . MET A 1 94 ? 16.567 11.414 9.855 1.00 56.19 94 MET A O 1
ATOM 750 N N . GLY A 1 95 ? 16.526 12.043 7.707 1.00 55.66 95 GLY A N 1
ATOM 751 C CA . GLY A 1 95 ? 15.839 13.324 7.961 1.00 55.66 95 GLY A CA 1
ATOM 752 C C . GLY A 1 95 ? 14.311 13.215 8.018 1.00 55.66 95 GLY A C 1
ATOM 753 O O . GLY A 1 95 ? 13.632 13.965 8.718 1.00 55.66 95 GLY A O 1
ATOM 754 N N . SER A 1 96 ? 13.747 12.248 7.304 1.00 53.03 96 SER A N 1
ATOM 755 C CA . SER A 1 96 ? 12.310 12.117 7.111 1.00 53.03 96 SER A CA 1
ATOM 756 C C . SER A 1 96 ? 11.642 11.243 8.165 1.00 53.03 96 SER A C 1
ATOM 758 O O . SER A 1 96 ? 10.425 11.260 8.227 1.00 53.03 96 SER A O 1
ATOM 760 N N . SER A 1 97 ? 12.366 10.544 9.043 1.00 51.22 97 SER A N 1
ATOM 761 C CA . SER A 1 97 ? 11.766 9.648 10.049 1.00 51.22 97 SER A CA 1
ATOM 762 C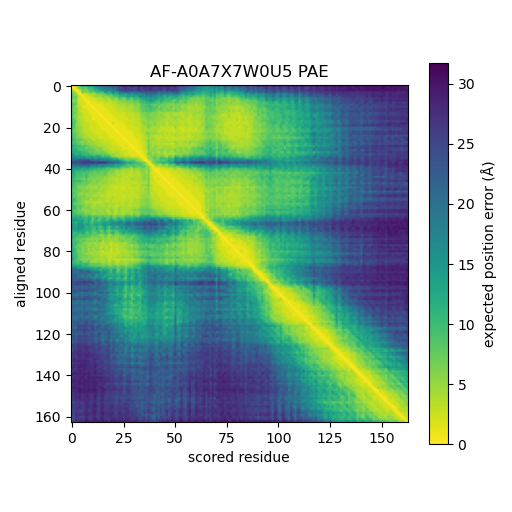 C . SER A 1 97 ? 10.623 10.292 10.858 1.00 51.22 97 SER A C 1
ATOM 764 O O . SER A 1 97 ? 9.546 9.709 10.964 1.00 51.22 97 SER A O 1
ATOM 766 N N . LEU A 1 98 ? 10.789 11.522 11.360 1.00 57.47 98 LEU A N 1
ATOM 767 C CA . LEU A 1 98 ? 9.734 12.220 12.118 1.00 57.47 98 LEU A CA 1
ATOM 768 C C . LEU A 1 98 ? 8.644 12.841 11.224 1.00 57.47 98 LEU A C 1
ATOM 770 O O . LEU A 1 98 ? 7.469 12.871 11.602 1.00 57.47 98 LEU A O 1
ATOM 774 N N . PHE A 1 99 ? 9.008 13.318 10.032 1.00 56.50 99 PHE A N 1
ATOM 775 C CA . PHE A 1 99 ? 8.075 13.932 9.081 1.00 56.50 99 PHE A CA 1
ATOM 776 C C . PHE A 1 99 ? 7.179 12.884 8.401 1.00 56.50 99 PHE A C 1
ATOM 778 O O . PHE A 1 99 ? 5.962 13.057 8.335 1.00 56.50 99 PHE A O 1
ATOM 785 N N . ILE A 1 100 ? 7.769 11.754 8.006 1.00 58.56 100 ILE A N 1
ATOM 786 C CA . ILE A 1 100 ? 7.113 10.548 7.495 1.00 58.56 100 ILE A CA 1
ATOM 787 C C . ILE A 1 100 ? 6.138 10.017 8.532 1.00 58.56 100 ILE A C 1
ATOM 789 O O . ILE A 1 100 ? 4.984 9.805 8.196 1.00 58.56 100 ILE A O 1
ATOM 793 N N . ILE A 1 101 ? 6.520 9.888 9.808 1.00 60.75 101 ILE A N 1
ATOM 794 C CA . ILE A 1 101 ? 5.566 9.434 10.833 1.00 60.75 101 ILE A CA 1
ATOM 795 C C . ILE A 1 101 ? 4.336 10.360 10.897 1.00 60.75 101 ILE A C 1
ATOM 797 O O . ILE A 1 101 ? 3.203 9.874 10.926 1.00 60.75 101 ILE A O 1
ATOM 801 N N . LYS A 1 102 ? 4.520 11.689 10.870 1.00 62.81 102 LYS A N 1
ATOM 802 C CA . LYS A 1 102 ? 3.405 12.655 10.907 1.00 62.81 102 LYS A CA 1
ATOM 803 C C . LYS A 1 102 ? 2.517 12.585 9.663 1.00 62.81 102 LYS A C 1
ATOM 805 O O . LYS A 1 102 ? 1.302 12.434 9.808 1.00 62.81 102 LYS A O 1
ATOM 810 N N . ILE A 1 103 ? 3.092 12.677 8.463 1.00 61.25 103 ILE A N 1
ATOM 811 C CA . ILE A 1 103 ? 2.342 12.603 7.198 1.00 61.25 103 ILE A CA 1
ATOM 812 C C . ILE A 1 103 ? 1.660 11.248 7.048 1.00 61.25 103 ILE A C 1
ATOM 814 O O . ILE A 1 103 ? 0.488 11.184 6.678 1.00 61.25 103 ILE A O 1
ATOM 818 N N . THR A 1 104 ? 2.336 10.168 7.426 1.00 56.97 104 THR A N 1
ATOM 819 C CA . THR A 1 104 ? 1.778 8.830 7.307 1.00 56.97 104 THR A CA 1
ATOM 820 C C . THR A 1 104 ? 0.696 8.578 8.341 1.00 56.97 104 THR A C 1
ATOM 822 O O . THR A 1 104 ? -0.305 7.974 7.989 1.00 56.97 104 THR A O 1
ATOM 825 N N . SER A 1 105 ? 0.774 9.112 9.566 1.00 58.03 105 SER A N 1
ATOM 826 C CA . SER A 1 105 ? -0.357 9.030 10.510 1.00 58.03 105 SER A CA 1
ATOM 827 C C . SER A 1 105 ? -1.638 9.658 9.936 1.00 58.03 105 SER A C 1
ATOM 829 O O . SER A 1 105 ? -2.744 9.154 10.148 1.00 58.03 105 SER A O 1
ATOM 831 N N . ARG A 1 106 ? -1.485 10.728 9.143 1.00 61.31 106 ARG A N 1
ATOM 832 C CA . ARG A 1 106 ? -2.580 11.404 8.444 1.00 61.31 106 ARG A CA 1
ATOM 833 C C . ARG A 1 106 ? -3.071 10.586 7.246 1.00 61.31 106 ARG A C 1
ATOM 835 O O . ARG A 1 106 ? -4.278 10.413 7.107 1.00 61.31 106 ARG A O 1
ATOM 842 N N . ALA A 1 107 ? -2.163 10.025 6.449 1.00 59.72 107 ALA A N 1
ATOM 843 C CA . ALA A 1 107 ? -2.498 9.146 5.328 1.00 59.72 107 ALA A CA 1
ATOM 844 C C . ALA A 1 107 ? -3.169 7.839 5.783 1.00 59.72 107 ALA A C 1
ATOM 846 O O . ALA A 1 107 ? -4.144 7.415 5.177 1.00 59.72 107 ALA A O 1
ATOM 847 N N . VAL A 1 108 ? -2.724 7.240 6.892 1.00 63.91 108 VAL A N 1
ATOM 848 C CA . VAL A 1 108 ? -3.347 6.058 7.508 1.00 63.91 108 VAL A CA 1
ATOM 849 C C . VAL A 1 108 ? -4.767 6.382 7.929 1.00 63.91 108 VAL A C 1
ATOM 851 O O . VAL A 1 108 ? -5.684 5.643 7.594 1.00 63.91 108 VAL A O 1
ATOM 854 N N . ARG A 1 109 ? -4.974 7.502 8.631 1.00 64.50 109 ARG A N 1
ATOM 855 C CA . ARG A 1 109 ? -6.317 7.926 9.039 1.00 64.50 109 ARG A CA 1
ATOM 856 C C . ARG A 1 109 ? -7.218 8.151 7.824 1.00 64.50 109 ARG A C 1
ATOM 858 O O . ARG A 1 109 ? -8.386 7.788 7.880 1.00 64.50 109 ARG A O 1
ATOM 865 N N . PHE A 1 110 ? -6.670 8.689 6.736 1.00 67.00 110 PHE A N 1
ATOM 866 C CA . PHE A 1 110 ? -7.387 8.863 5.477 1.00 67.00 110 PHE A CA 1
ATOM 867 C C . PHE A 1 110 ? -7.708 7.527 4.794 1.00 67.00 110 PHE A C 1
ATOM 869 O O . PHE A 1 110 ? -8.849 7.314 4.415 1.00 67.00 110 PHE A O 1
ATOM 876 N N . LEU A 1 111 ? -6.760 6.591 4.705 1.00 63.59 111 LEU A N 1
ATOM 877 C CA . LEU A 1 111 ? -6.978 5.273 4.104 1.00 63.59 111 LEU A CA 1
ATOM 878 C C . LEU A 1 111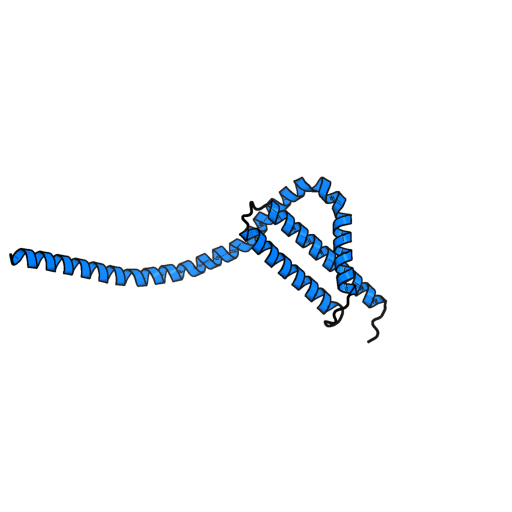 ? -7.984 4.449 4.916 1.00 63.59 111 LEU A C 1
ATOM 880 O O . LEU A 1 111 ? -8.917 3.886 4.360 1.00 63.59 111 LEU A O 1
ATOM 884 N N . VAL A 1 112 ? -7.836 4.431 6.241 1.00 67.19 112 VAL A N 1
ATOM 885 C CA . VAL A 1 112 ? -8.789 3.825 7.180 1.00 67.19 112 VAL A CA 1
ATOM 886 C C . VAL A 1 112 ? -10.160 4.461 6.999 1.00 67.19 112 VAL A C 1
ATOM 888 O O . VAL A 1 112 ? -11.145 3.740 6.941 1.00 67.19 112 VAL A O 1
ATOM 891 N N . PHE A 1 113 ? -10.245 5.784 6.852 1.00 69.81 113 PHE A N 1
ATOM 892 C CA . PHE A 1 113 ? -11.506 6.446 6.542 1.00 69.81 113 PHE A CA 1
ATOM 893 C C . PHE A 1 113 ? -12.067 5.951 5.205 1.00 69.81 113 PHE A C 1
ATOM 895 O O . PHE A 1 113 ? -13.164 5.416 5.192 1.00 69.81 113 PHE A O 1
ATOM 902 N N . VAL A 1 114 ? -11.306 6.016 4.114 1.00 73.12 114 VAL A N 1
ATOM 903 C CA . VAL A 1 114 ? -11.735 5.587 2.773 1.00 73.12 114 VAL A CA 1
ATOM 904 C C . VAL A 1 114 ? -12.167 4.118 2.732 1.00 73.12 114 VAL A C 1
ATOM 906 O O . VAL A 1 114 ? -13.132 3.805 2.048 1.00 73.12 114 VAL A O 1
ATOM 909 N N . VAL A 1 115 ? -11.511 3.225 3.477 1.00 68.69 115 VAL A N 1
ATOM 910 C CA . VAL A 1 115 ? -11.827 1.786 3.503 1.00 68.69 115 VAL A CA 1
ATOM 911 C C . VAL A 1 115 ? -12.976 1.461 4.469 1.00 68.69 115 VAL A C 1
ATOM 913 O O . VAL A 1 115 ? -13.874 0.695 4.121 1.00 68.69 115 VAL A O 1
ATOM 916 N N . LEU A 1 116 ? -13.017 2.049 5.673 1.00 68.31 116 LEU A N 1
ATOM 917 C CA . LEU A 1 116 ? -14.099 1.797 6.640 1.00 68.31 116 LEU A CA 1
ATOM 918 C C . LEU A 1 116 ? -15.396 2.533 6.309 1.00 68.31 116 LEU A C 1
ATOM 920 O O . LEU A 1 116 ? -16.454 2.106 6.769 1.00 68.31 116 LEU A O 1
ATOM 924 N N . TYR A 1 117 ? -15.352 3.631 5.558 1.00 69.25 117 TYR A N 1
ATOM 925 C CA . TYR A 1 117 ? -16.544 4.395 5.197 1.00 69.25 117 TYR A CA 1
ATOM 926 C C . TYR A 1 117 ? -17.543 3.593 4.341 1.00 69.25 117 TYR A C 1
ATOM 928 O O . TYR A 1 117 ? -18.698 3.480 4.764 1.00 69.25 117 TYR A O 1
ATOM 936 N N . PRO A 1 118 ? -17.149 2.959 3.216 1.00 71.38 118 PRO A N 1
ATOM 937 C CA . PRO A 1 118 ? -18.058 2.124 2.437 1.00 71.38 118 PRO A CA 1
ATOM 938 C C . PRO A 1 118 ? -18.501 0.890 3.228 1.00 71.38 118 PRO A C 1
ATOM 940 O O . PRO A 1 118 ? -19.664 0.506 3.153 1.00 71.38 118 PRO A O 1
ATOM 943 N N . PHE A 1 119 ? -17.630 0.321 4.068 1.00 73.94 119 PHE A N 1
ATOM 944 C CA . PHE A 1 119 ? -17.982 -0.828 4.902 1.00 73.94 119 PHE A CA 1
ATOM 945 C C . PHE A 1 119 ? -19.035 -0.478 5.968 1.00 73.94 119 PHE A C 1
ATOM 947 O O . PHE A 1 119 ? -20.019 -1.194 6.141 1.00 73.94 119 PHE A O 1
ATOM 954 N N . ARG A 1 120 ? -18.896 0.670 6.646 1.00 75.19 120 ARG A N 1
ATOM 955 C CA . ARG A 1 120 ? -19.913 1.178 7.583 1.00 75.19 120 ARG A CA 1
ATOM 956 C C . ARG A 1 120 ? -21.233 1.482 6.885 1.00 75.19 120 ARG A C 1
ATOM 958 O O . ARG A 1 120 ? -22.286 1.232 7.471 1.00 75.19 120 ARG A O 1
ATOM 965 N N . LEU A 1 121 ? -21.183 2.018 5.667 1.00 72.94 121 LEU A N 1
ATOM 966 C CA . LEU A 1 121 ? -22.375 2.289 4.868 1.00 72.94 121 LEU A CA 1
ATOM 967 C C . LEU A 1 121 ? -23.094 0.984 4.500 1.00 72.94 121 LEU A C 1
ATOM 969 O O . LEU A 1 121 ? -24.303 0.888 4.691 1.00 72.94 121 LEU A O 1
ATOM 973 N N . LEU A 1 122 ? -22.344 -0.039 4.080 1.00 75.06 122 LEU A N 1
ATOM 974 C CA . LEU A 1 122 ? -22.865 -1.362 3.736 1.00 75.06 122 LEU A CA 1
ATOM 975 C C . LEU A 1 122 ? -23.523 -2.053 4.941 1.00 75.06 122 LEU A C 1
ATOM 977 O O . LEU A 1 122 ? -24.644 -2.548 4.838 1.00 75.06 122 LEU A O 1
ATOM 981 N N . VAL A 1 123 ? -22.875 -2.016 6.112 1.00 78.56 123 VAL A N 1
ATOM 982 C CA . VAL A 1 123 ? -23.442 -2.558 7.359 1.00 78.56 123 VAL A CA 1
ATOM 983 C C . VAL A 1 123 ? -24.705 -1.801 7.764 1.00 78.56 123 VAL A C 1
ATOM 985 O O . VAL A 1 123 ? -25.683 -2.430 8.156 1.00 78.56 123 VAL A O 1
ATOM 988 N N . LYS A 1 124 ? -24.737 -0.467 7.643 1.00 74.69 124 LYS A N 1
ATOM 989 C CA . LYS A 1 124 ? -25.960 0.313 7.898 1.00 74.69 124 LYS A CA 1
ATOM 990 C C . LYS A 1 124 ? -27.086 -0.072 6.943 1.00 74.69 124 LYS A C 1
ATOM 992 O O . LYS A 1 124 ? -28.217 -0.223 7.395 1.00 74.69 124 LYS A O 1
ATOM 997 N N . LEU A 1 125 ? -26.779 -0.244 5.659 1.00 76.56 125 LEU A N 1
ATOM 998 C CA . LEU A 1 125 ? -27.756 -0.601 4.635 1.00 76.56 125 LEU A CA 1
ATOM 999 C C . LEU A 1 125 ? -28.379 -1.978 4.907 1.00 76.56 125 LEU A C 1
ATOM 1001 O O . LEU A 1 125 ? -29.596 -2.116 4.832 1.00 76.56 125 LEU A O 1
ATOM 1005 N N . LEU A 1 126 ? -27.568 -2.964 5.304 1.00 75.94 126 LEU A N 1
ATOM 1006 C CA . LEU A 1 126 ? -28.016 -4.319 5.656 1.00 75.94 126 LEU A CA 1
ATOM 1007 C C . LEU A 1 126 ? -28.659 -4.415 7.049 1.00 75.94 126 LEU A C 1
ATOM 1009 O O . LEU A 1 126 ? -29.564 -5.221 7.261 1.00 75.94 126 LEU A O 1
ATOM 1013 N N . ALA A 1 127 ? -28.262 -3.579 8.009 1.00 77.12 127 ALA A N 1
ATOM 1014 C CA . ALA A 1 127 ? -28.828 -3.595 9.359 1.00 77.12 127 ALA A CA 1
ATOM 1015 C C . ALA A 1 127 ? -30.309 -3.175 9.398 1.00 77.12 127 ALA A C 1
ATOM 1017 O O . ALA A 1 127 ? -31.039 -3.582 10.303 1.00 77.12 127 ALA A O 1
ATOM 1018 N N . VAL A 1 128 ? -30.774 -2.375 8.434 1.00 76.31 128 VAL A N 1
ATOM 1019 C CA . VAL A 1 128 ? -32.176 -1.936 8.337 1.00 76.31 128 VAL A CA 1
ATOM 1020 C C . VAL A 1 128 ? -33.139 -3.096 8.019 1.00 76.31 128 VAL A C 1
ATOM 1022 O O . VAL A 1 128 ? -34.071 -3.295 8.804 1.00 76.31 128 VAL A O 1
ATOM 1025 N N . PRO A 1 129 ? -32.951 -3.890 6.945 1.00 78.06 129 PRO A N 1
ATOM 1026 C CA . PRO A 1 129 ? -33.807 -5.042 6.662 1.00 78.06 129 PRO A CA 1
ATOM 1027 C C . PRO A 1 129 ? -33.653 -6.145 7.713 1.00 78.06 129 PRO A C 1
ATOM 1029 O O . PRO A 1 129 ? -34.658 -6.708 8.140 1.00 78.06 129 PRO A O 1
ATOM 1032 N N . VAL A 1 130 ? -32.436 -6.386 8.218 1.00 80.38 130 VAL A N 1
ATOM 1033 C CA . VAL A 1 130 ? -32.191 -7.393 9.265 1.00 80.38 130 VAL A CA 1
ATOM 1034 C C . VAL A 1 130 ? -32.916 -7.039 10.565 1.00 80.38 130 VAL A C 1
ATOM 1036 O O . VAL A 1 130 ? -33.559 -7.904 11.151 1.00 80.38 130 VAL A O 1
ATOM 1039 N N . ARG A 1 131 ? -32.910 -5.771 11.009 1.00 74.81 131 ARG A N 1
ATOM 1040 C CA . ARG A 1 131 ? -33.679 -5.352 12.200 1.00 74.81 131 ARG A CA 1
ATOM 1041 C C . ARG A 1 131 ? -35.187 -5.485 12.007 1.00 74.81 131 ARG A C 1
ATOM 1043 O O . ARG A 1 131 ? -35.879 -5.789 12.977 1.00 74.81 131 ARG A O 1
ATOM 1050 N N . LYS A 1 132 ? -35.702 -5.246 10.797 1.00 77.00 132 LYS A N 1
ATOM 1051 C CA . LYS A 1 132 ? -37.129 -5.428 10.490 1.00 77.00 132 LYS A CA 1
ATOM 1052 C C . LYS A 1 132 ? -37.515 -6.907 10.496 1.00 77.00 132 LYS A C 1
ATOM 1054 O O . LYS A 1 132 ? -38.484 -7.259 11.158 1.00 77.00 132 LYS A O 1
ATOM 1059 N N . ALA A 1 133 ? -36.722 -7.762 9.853 1.00 77.75 133 ALA A N 1
ATOM 1060 C CA . ALA A 1 133 ? -36.923 -9.209 9.855 1.00 77.75 133 ALA A CA 1
ATOM 1061 C C . ALA A 1 133 ? -36.805 -9.807 11.269 1.00 77.75 133 ALA A C 1
ATOM 1063 O O . ALA A 1 133 ? -37.645 -10.600 11.679 1.00 77.75 133 ALA A O 1
ATOM 1064 N N . ALA A 1 134 ? -35.820 -9.360 12.056 1.00 77.62 134 ALA A N 1
ATOM 1065 C CA . ALA A 1 134 ? -35.637 -9.799 13.437 1.00 77.62 134 ALA A CA 1
ATOM 1066 C C . ALA A 1 134 ? -36.805 -9.387 14.348 1.00 77.62 134 ALA A C 1
ATOM 1068 O O . ALA A 1 134 ? -37.220 -10.177 15.190 1.00 77.62 134 ALA A O 1
ATOM 1069 N N . LYS A 1 135 ? -37.369 -8.180 14.177 1.00 75.62 135 LYS A N 1
ATOM 1070 C CA . LYS A 1 135 ? -38.588 -7.772 14.897 1.00 75.62 135 LYS A CA 1
ATOM 1071 C C . LYS A 1 135 ? -39.800 -8.607 14.482 1.00 75.62 135 LYS A C 1
ATOM 1073 O O . LYS A 1 135 ? -40.470 -9.145 15.354 1.00 75.62 135 LYS A O 1
ATOM 1078 N N . ALA A 1 136 ? -40.009 -8.793 13.178 1.00 78.50 136 ALA A N 1
ATOM 1079 C CA . ALA A 1 136 ? -41.111 -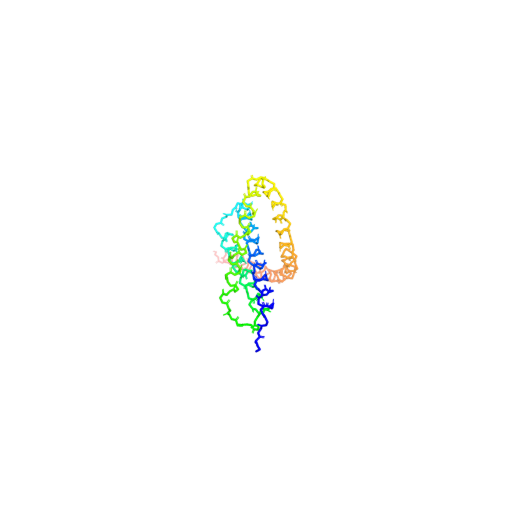9.597 12.650 1.00 78.50 136 ALA A CA 1
ATOM 1080 C C . ALA A 1 136 ? -41.068 -11.064 13.121 1.00 78.50 136 ALA A C 1
ATOM 1082 O O . ALA A 1 136 ? -42.114 -11.677 13.296 1.00 78.50 136 ALA A O 1
ATOM 1083 N N . ALA A 1 137 ? -39.877 -11.617 13.365 1.00 74.81 137 ALA A N 1
ATOM 1084 C CA . ALA A 1 137 ? -39.705 -12.954 13.932 1.00 74.81 137 ALA A CA 1
ATOM 1085 C C . ALA A 1 137 ? -39.809 -12.990 15.473 1.00 74.81 137 ALA A C 1
ATOM 1087 O O . ALA A 1 137 ? -40.236 -13.993 16.042 1.00 74.81 137 ALA A O 1
ATOM 1088 N N . ALA A 1 138 ? -39.434 -11.912 16.169 1.00 78.56 138 ALA A N 1
ATOM 1089 C CA . ALA A 1 138 ? -39.473 -11.845 17.631 1.00 78.56 138 ALA A CA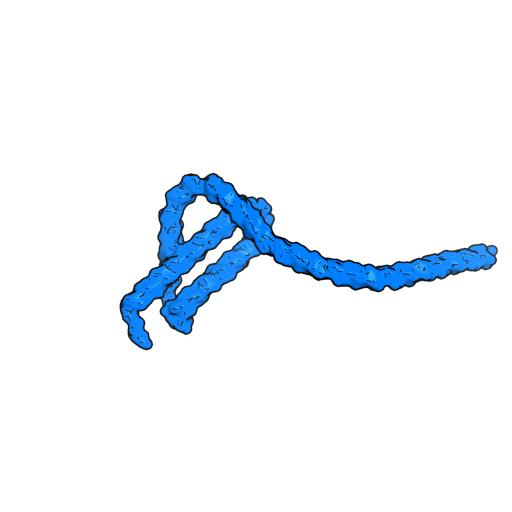 1
ATOM 1090 C C . ALA A 1 138 ? -40.893 -11.668 18.198 1.00 78.56 138 ALA A C 1
ATOM 1092 O O . ALA A 1 138 ? -41.180 -12.171 19.286 1.00 78.56 138 ALA A O 1
ATOM 1093 N N . ASP A 1 139 ? -41.777 -10.981 17.475 1.00 76.88 139 ASP A N 1
ATOM 1094 C CA . ASP A 1 139 ? -43.165 -10.739 17.884 1.00 76.88 139 ASP A CA 1
ATOM 1095 C C . ASP A 1 139 ? -44.009 -12.033 18.018 1.00 76.88 139 ASP A C 1
ATOM 1097 O O . ASP A 1 139 ? -44.601 -12.236 19.084 1.00 76.88 139 ASP A O 1
ATOM 1101 N N . PRO A 1 140 ? -44.018 -12.975 17.048 1.00 75.69 140 PRO A N 1
ATOM 1102 C CA . PRO A 1 140 ? -44.756 -14.236 17.187 1.00 75.69 140 PRO A CA 1
ATOM 1103 C C . PRO A 1 140 ? -44.177 -15.153 18.276 1.00 75.69 140 PRO A C 1
ATOM 1105 O O . PRO A 1 140 ? -44.926 -15.812 18.996 1.00 75.69 140 PRO A O 1
ATOM 1108 N N . LEU A 1 141 ? -42.853 -15.151 18.469 1.00 77.06 141 LEU A N 1
ATOM 1109 C CA . LEU A 1 141 ? -42.196 -15.894 19.553 1.00 77.06 141 LEU A CA 1
ATOM 1110 C C . LEU A 1 141 ? -42.569 -15.352 20.941 1.00 77.06 141 LEU A C 1
ATOM 1112 O O . LEU A 1 141 ? -42.743 -16.125 21.886 1.00 77.06 141 LEU A O 1
ATOM 1116 N N . ARG A 1 142 ? -42.715 -14.030 21.081 1.00 74.44 142 ARG A N 1
ATOM 1117 C CA . ARG A 1 142 ? -43.167 -13.395 22.327 1.00 74.44 142 ARG A CA 1
ATOM 1118 C C . ARG A 1 142 ? -44.626 -13.711 22.638 1.00 74.44 142 ARG A C 1
ATOM 1120 O O . ARG A 1 142 ? -44.921 -14.025 23.789 1.00 74.44 142 ARG A O 1
ATOM 1127 N N . ALA A 1 143 ? -45.499 -13.704 21.630 1.00 77.06 143 ALA A N 1
ATOM 1128 C CA . ALA A 1 143 ? -46.900 -14.093 21.782 1.00 77.06 143 ALA A CA 1
ATOM 1129 C C . ALA A 1 143 ? -47.046 -15.568 22.205 1.00 77.06 143 ALA A C 1
ATOM 1131 O O . ALA A 1 143 ? -47.769 -15.873 23.152 1.00 77.06 143 ALA A O 1
ATOM 1132 N N . ALA A 1 144 ? -46.284 -16.476 21.585 1.00 77.88 144 ALA A N 1
ATOM 1133 C CA . ALA A 1 144 ? -46.283 -17.894 21.946 1.00 77.88 144 ALA A CA 1
ATOM 1134 C C . ALA A 1 144 ? -45.773 -18.146 23.379 1.00 77.88 144 ALA A C 1
ATOM 1136 O O . ALA A 1 144 ? -46.309 -18.989 24.099 1.00 77.88 144 ALA A O 1
ATOM 1137 N N . ARG A 1 145 ? -44.756 -17.397 23.825 1.00 75.44 145 ARG A N 1
ATOM 1138 C CA . ARG A 1 145 ? -44.194 -17.527 25.179 1.00 75.44 145 ARG A CA 1
ATOM 1139 C C . ARG A 1 145 ? -45.116 -16.958 26.262 1.00 75.44 145 ARG A C 1
ATOM 1141 O O . ARG A 1 145 ? -45.155 -17.514 27.355 1.00 75.44 145 ARG A O 1
ATOM 1148 N N . ALA A 1 146 ? -45.860 -15.891 25.961 1.00 75.69 146 ALA A N 1
ATOM 1149 C CA . ALA A 1 146 ? -46.879 -15.348 26.859 1.00 75.69 146 ALA A CA 1
ATOM 1150 C C . ALA A 1 146 ? -48.045 -16.333 27.042 1.00 75.69 146 ALA A C 1
ATOM 1152 O O . ALA A 1 146 ? -48.409 -16.629 28.173 1.00 75.69 146 ALA A O 1
ATOM 1153 N N . GLY A 1 147 ? -48.542 -16.928 25.950 1.00 73.62 147 GLY A N 1
ATOM 1154 C CA . GLY A 1 147 ? -49.617 -17.923 26.013 1.00 73.62 147 GLY A CA 1
ATOM 1155 C C . GLY A 1 147 ? -49.224 -19.229 26.713 1.00 73.62 147 GLY A C 1
ATOM 1156 O O . GLY A 1 147 ? -50.068 -19.864 27.335 1.00 73.62 147 GLY A O 1
ATOM 1157 N N . LYS A 1 148 ? -47.947 -19.631 26.654 1.00 75.19 148 LYS A N 1
ATOM 1158 C CA . LYS A 1 148 ? -47.455 -20.793 27.410 1.00 75.19 148 LYS A CA 1
ATOM 1159 C C . LYS A 1 148 ? -47.420 -20.513 28.916 1.00 75.19 148 LYS A C 1
ATOM 1161 O O . LYS A 1 148 ? -47.909 -21.319 29.690 1.00 75.19 148 LYS A O 1
ATOM 1166 N N . LYS A 1 149 ? -46.935 -19.332 29.308 1.00 75.31 149 LYS A N 1
ATOM 1167 C CA . LYS A 1 149 ? -46.867 -18.913 30.714 1.00 75.31 149 LYS A CA 1
ATOM 1168 C C . LYS A 1 149 ? -48.251 -18.789 31.365 1.00 75.31 149 LYS A C 1
ATOM 1170 O O . LYS A 1 149 ? -48.391 -19.115 32.535 1.00 75.31 149 LYS A O 1
ATOM 1175 N N . ASP A 1 150 ? -49.253 -18.347 30.606 1.00 72.50 150 ASP A N 1
ATOM 1176 C CA . ASP A 1 150 ? -50.642 -18.242 31.078 1.00 72.50 150 ASP A CA 1
ATOM 1177 C C . ASP A 1 150 ? -51.295 -19.618 31.284 1.00 72.50 150 ASP A C 1
ATOM 1179 O O . ASP A 1 150 ? -52.059 -19.815 32.224 1.00 72.50 150 ASP A O 1
ATOM 1183 N N . LYS A 1 151 ? -50.956 -20.596 30.433 1.00 73.94 151 LYS A N 1
ATOM 1184 C CA . LYS A 1 151 ? -51.413 -21.986 30.579 1.00 73.94 151 LYS A CA 1
ATOM 1185 C C . LYS A 1 151 ? -50.755 -22.699 31.753 1.00 73.94 151 LYS A C 1
ATOM 1187 O O . LYS A 1 151 ? -51.444 -23.418 32.463 1.00 73.94 151 LYS A O 1
ATOM 1192 N N . ASP A 1 152 ? -49.459 -22.478 31.958 1.00 74.69 152 ASP A N 1
ATOM 1193 C CA . ASP A 1 152 ? -48.726 -23.054 33.089 1.00 74.69 152 ASP A CA 1
ATOM 1194 C C . ASP A 1 152 ? -49.276 -22.494 34.423 1.00 74.69 152 ASP A C 1
ATOM 1196 O O . ASP A 1 152 ? -49.503 -23.249 35.360 1.00 74.69 152 ASP A O 1
ATOM 1200 N N . LEU A 1 153 ? -49.618 -21.196 34.473 1.00 74.19 153 LEU A N 1
ATOM 1201 C CA . LEU A 1 153 ? -50.245 -20.560 35.642 1.00 74.19 153 LEU A CA 1
ATOM 1202 C C . LEU A 1 153 ? -51.662 -21.095 35.935 1.00 74.19 153 LEU A C 1
ATOM 1204 O O . LEU A 1 153 ? -52.046 -21.234 37.092 1.00 74.19 153 LEU A O 1
ATOM 1208 N N . GLN A 1 154 ? -52.455 -21.378 34.896 1.00 72.75 154 GLN A N 1
ATOM 1209 C CA . GLN A 1 154 ? -53.797 -21.960 35.046 1.00 72.75 154 GLN A CA 1
ATOM 1210 C C . GLN A 1 154 ? -53.763 -23.446 35.429 1.00 72.75 154 GLN A C 1
ATOM 1212 O O . GLN A 1 154 ? -54.709 -23.929 36.047 1.00 72.75 154 GLN A O 1
ATOM 1217 N N . ALA A 1 155 ? -52.706 -24.170 35.054 1.00 73.69 155 ALA A N 1
ATOM 1218 C CA . ALA A 1 155 ? -52.504 -25.560 35.448 1.00 73.69 155 ALA A CA 1
ATOM 1219 C C . ALA A 1 155 ? -52.157 -25.668 36.942 1.00 73.69 155 ALA A C 1
ATOM 1221 O O . ALA A 1 155 ? -52.847 -26.400 37.644 1.00 73.69 155 ALA A O 1
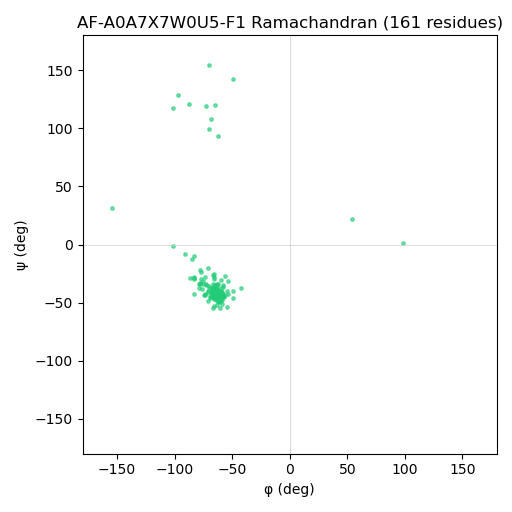ATOM 1222 N N . ASP A 1 156 ? -51.206 -24.861 37.432 1.00 70.38 156 ASP A N 1
ATOM 1223 C CA . ASP A 1 156 ? -50.869 -24.787 38.867 1.00 70.38 156 ASP A CA 1
ATOM 1224 C C . ASP A 1 156 ? -52.097 -24.392 39.711 1.00 70.38 156 ASP A C 1
ATOM 1226 O O . ASP A 1 156 ? -52.421 -25.042 40.700 1.00 70.38 156 ASP A O 1
ATOM 1230 N N . ALA A 1 157 ? -52.863 -23.381 39.276 1.00 73.06 157 ALA A N 1
ATOM 1231 C CA . ALA A 1 157 ? -54.054 -22.929 40.002 1.00 73.06 157 ALA A CA 1
ATOM 1232 C C . ALA A 1 157 ? -55.194 -23.967 40.058 1.00 73.06 157 ALA A C 1
ATOM 1234 O O . ALA A 1 157 ? -56.005 -23.939 40.984 1.00 73.06 157 ALA A O 1
ATOM 1235 N N . ASN A 1 158 ? -55.291 -24.864 39.070 1.00 67.12 158 ASN A N 1
ATOM 1236 C CA . ASN A 1 158 ? -56.285 -25.941 39.069 1.00 67.12 158 ASN A CA 1
ATOM 1237 C C . ASN A 1 158 ? -55.834 -27.158 39.887 1.00 67.12 158 ASN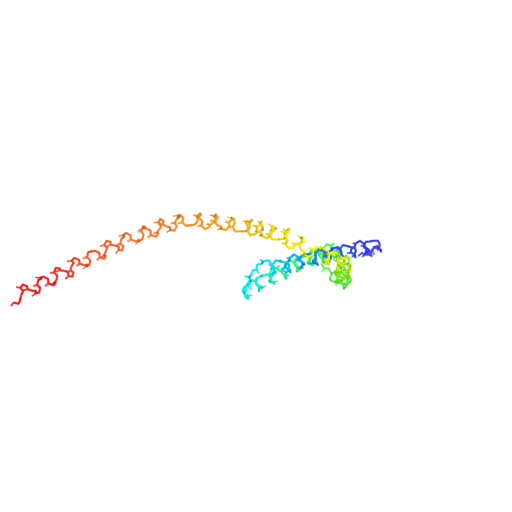 A C 1
ATOM 1239 O O . ASN A 1 158 ? -56.695 -27.853 40.422 1.00 67.12 158 ASN A O 1
ATOM 1243 N N . GLU A 1 159 ? -54.529 -27.416 40.002 1.00 71.94 159 GLU A N 1
ATOM 1244 C CA . GLU A 1 159 ? -53.996 -28.452 40.896 1.00 71.94 159 GLU A CA 1
ATOM 1245 C C . GLU A 1 159 ? -54.160 -28.056 42.373 1.00 71.94 159 GLU A C 1
ATOM 1247 O O . GLU A 1 159 ? -54.564 -28.895 43.178 1.00 71.94 159 GLU A O 1
ATOM 1252 N N . ASP A 1 160 ? -53.987 -26.773 42.710 1.00 68.06 160 ASP A N 1
ATOM 1253 C CA . ASP A 1 160 ? -54.222 -26.233 44.062 1.00 68.06 160 ASP A CA 1
ATOM 1254 C C . ASP A 1 160 ? -55.700 -26.292 44.503 1.00 68.06 160 ASP A C 1
ATOM 1256 O O . ASP A 1 160 ? -55.996 -26.321 45.695 1.00 68.06 160 ASP A O 1
ATOM 1260 N N . LEU A 1 161 ? -56.648 -26.309 43.558 1.00 65.81 161 LEU A N 1
ATOM 1261 C CA . LEU A 1 161 ? -58.091 -26.429 43.831 1.00 65.81 161 LEU A CA 1
ATOM 1262 C C . LEU A 1 161 ? -58.565 -27.884 43.995 1.00 65.81 161 LEU A C 1
ATOM 1264 O O . LEU A 1 161 ? -59.707 -28.107 44.401 1.00 65.81 161 LEU A O 1
ATOM 1268 N N . GLN A 1 162 ? -57.734 -28.863 43.626 1.00 59.78 162 GLN A N 1
ATOM 1269 C CA . GLN A 1 162 ? -58.054 -30.294 43.691 1.00 59.78 162 GLN A CA 1
ATOM 1270 C C . GLN A 1 162 ? -57.422 -31.014 44.898 1.00 59.78 162 GLN A C 1
ATOM 1272 O O . GLN A 1 162 ? -57.668 -32.211 45.068 1.00 59.78 162 GLN A O 1
ATOM 1277 N N . GLN A 1 163 ? -56.650 -30.306 45.731 1.00 53.09 163 GLN A N 1
ATOM 1278 C CA . GLN A 1 163 ? -56.126 -30.768 47.026 1.00 53.09 163 GLN A CA 1
ATOM 1279 C C . GLN A 1 163 ? -56.977 -30.255 48.192 1.00 53.09 163 GLN A C 1
ATOM 1281 O O . GLN A 1 163 ? -57.097 -31.009 49.186 1.00 53.09 163 GLN A O 1
#

Solvent-accessible surface area (backbone atoms only — not comparable to full-atom values): 8798 Å² total; per-residue (Å²): 132,88,75,50,72,68,56,56,50,51,40,36,51,51,20,18,52,50,16,30,51,47,44,53,49,48,51,52,54,56,48,50,60,70,67,43,94,64,57,74,68,59,54,52,54,49,49,54,52,48,53,52,52,46,49,50,52,52,50,51,49,38,44,72,63,47,85,56,57,89,53,70,61,44,57,50,19,20,50,50,18,30,50,50,44,53,62,68,39,53,66,47,56,73,73,36,54,69,57,48,52,53,55,44,51,52,50,47,54,48,49,51,43,66,58,47,50,60,52,54,50,51,52,55,62,52,47,54,59,50,53,51,53,50,47,66,56,46,53,60,54,51,54,54,52,51,57,48,54,53,50,54,53,54,50,55,57,52,56,67,73,74,111

Radius of gyration: 30.61 Å; Cα contacts (8 Å, |Δi|>4): 72; chains: 1; bounding box: 78×45×81 Å

Secondary structure (DSSP, 8-state):
----HHHHHHHHHHHHHHHHHHHHHHHHHHHHHHHS---HHHHHHHHHHHHHHHHHHHHHHHHHHHTT---HHHHHHHHHHHHHHHHHHHHHHHHHHHHHHHHHHHHHHHHHHHHHHHHHHHHHHHHHHHHHHHHHHHHHHHHHHHHHHHHHHHHHHHHTT--

Sequence (163 aa):
MILSVSEQVIDFLWATASGMAIAFIYDLFRIFRKAVKTGSIAVFVQDIMFWLIACVIMFISIYRCNDGELRGFLFLGAFLGAVLYVMLFSRAVMGSSLFIIKITSRAVRFLVFVVLYPFRLLVKLLAVPVRKAAKAAADPLRAARAGKKDKDLQADANEDLQQ

Foldseek 3Di:
DPPDPVLVVVLLLLLLVLLLVLLVVVVLLVLLPVLDPDDPVVNVVSVVVSVVVNVVSLQVSCCPRPVNDDDPSSVVSSVNSNVVNCVVCVVVCVVCVVVCNVVSNVVSVVVCCVVVVVVVVVCVVVVVVVVVVVVVVVVVVVVVVVVVVVVVVVVVVVVVVVD

pLDDT: mean 72.6, std 9.27, range [47.34, 89.25]

Mean predicted aligned error: 15.07 Å